Protein AF-A0A1L5KLZ2-F1 (afdb_monomer_lite)

Structure (mmCIF, N/CA/C/O backbone):
data_AF-A0A1L5KLZ2-F1
#
_entry.id   AF-A0A1L5KLZ2-F1
#
loop_
_atom_site.group_PDB
_atom_site.id
_atom_site.type_symbol
_atom_site.label_atom_id
_atom_site.label_alt_id
_atom_site.label_comp_id
_atom_site.label_asym_id
_atom_site.label_entity_id
_atom_site.label_seq_id
_atom_site.pdbx_PDB_ins_code
_atom_site.Cartn_x
_atom_site.Cartn_y
_atom_site.Cartn_z
_atom_site.occupancy
_atom_site.B_iso_or_equiv
_atom_site.auth_seq_id
_atom_site.auth_comp_id
_atom_site.auth_asym_id
_atom_site.auth_atom_id
_atom_site.pdbx_PDB_model_num
ATOM 1 N N . MET A 1 1 ? 8.307 -5.665 0.373 1.00 80.44 1 MET A N 1
ATOM 2 C CA . MET A 1 1 ? 7.094 -6.498 0.299 1.00 80.44 1 MET A CA 1
ATOM 3 C C . MET A 1 1 ? 5.799 -5.667 0.240 1.00 80.44 1 MET A C 1
ATOM 5 O O . MET A 1 1 ? 4.808 -6.056 0.837 1.00 80.44 1 MET A O 1
ATOM 9 N N . LEU A 1 2 ? 5.782 -4.506 -0.444 1.00 94.38 2 LEU A N 1
ATOM 10 C CA . LEU A 1 2 ? 4.562 -3.678 -0.573 1.00 94.38 2 LEU A CA 1
ATOM 11 C C . LEU A 1 2 ? 3.716 -4.121 -1.774 1.00 94.38 2 LEU A C 1
ATOM 13 O O . LEU A 1 2 ? 2.535 -4.402 -1.617 1.00 94.38 2 LEU A O 1
ATOM 17 N N . LEU A 1 3 ? 4.341 -4.272 -2.946 1.00 94.19 3 LEU A N 1
ATOM 18 C CA . LEU A 1 3 ? 3.655 -4.737 -4.156 1.00 94.19 3 LEU A CA 1
ATOM 19 C C . LEU A 1 3 ? 3.150 -6.176 -4.000 1.00 94.19 3 LEU A C 1
ATOM 21 O O . LEU A 1 3 ? 2.012 -6.453 -4.340 1.00 94.19 3 LEU A O 1
ATOM 25 N N . GLU A 1 4 ? 3.936 -7.070 -3.400 1.00 96.88 4 GLU A N 1
ATOM 26 C CA . GLU A 1 4 ? 3.509 -8.457 -3.136 1.00 96.88 4 GLU A CA 1
ATOM 27 C C . GLU A 1 4 ? 2.277 -8.534 -2.216 1.00 96.88 4 GLU A C 1
ATOM 29 O O . GLU A 1 4 ? 1.462 -9.443 -2.338 1.00 96.88 4 GLU A O 1
ATOM 34 N N . ALA A 1 5 ? 2.107 -7.575 -1.299 1.00 97.25 5 ALA A N 1
ATOM 35 C CA . ALA A 1 5 ? 0.898 -7.503 -0.486 1.00 97.25 5 ALA A CA 1
ATOM 36 C C . ALA A 1 5 ? -0.316 -7.062 -1.323 1.00 97.25 5 ALA A C 1
ATOM 38 O O . ALA A 1 5 ? -1.388 -7.647 -1.178 1.00 97.25 5 ALA A O 1
ATOM 39 N N . ILE A 1 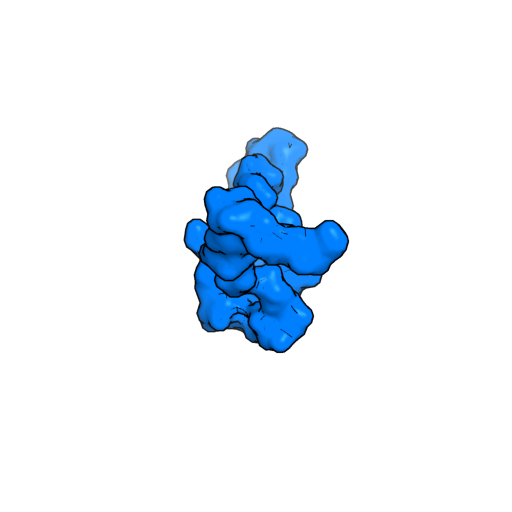6 ? -0.138 -6.108 -2.247 1.00 96.62 6 ILE A N 1
ATOM 40 C CA . ILE A 1 6 ? -1.182 -5.717 -3.207 1.00 96.62 6 ILE A CA 1
ATOM 41 C C . ILE A 1 6 ? -1.604 -6.929 -4.049 1.00 96.62 6 ILE A C 1
ATOM 43 O O . ILE A 1 6 ? -2.792 -7.241 -4.110 1.00 96.62 6 ILE A O 1
ATOM 47 N N . THR A 1 7 ? -0.651 -7.665 -4.630 1.00 96.69 7 THR A N 1
ATOM 48 C CA . THR A 1 7 ? -0.961 -8.832 -5.477 1.00 96.69 7 THR A CA 1
ATOM 49 C C . THR A 1 7 ? -1.632 -9.967 -4.703 1.00 96.69 7 THR A C 1
ATOM 51 O O . THR A 1 7 ? -2.457 -10.690 -5.256 1.00 96.69 7 THR A O 1
ATOM 54 N N . ALA A 1 8 ? -1.359 -10.090 -3.402 1.00 97.56 8 ALA A N 1
ATOM 55 C CA . ALA A 1 8 ? -2.041 -11.028 -2.513 1.00 97.56 8 ALA A CA 1
ATOM 56 C C . ALA A 1 8 ? -3.433 -10.552 -2.041 1.00 97.56 8 ALA A C 1
ATOM 58 O O . ALA A 1 8 ? -4.113 -11.277 -1.310 1.00 97.56 8 ALA A O 1
ATOM 59 N N . GLY A 1 9 ? -3.869 -9.341 -2.403 1.00 97.56 9 GLY A N 1
ATOM 60 C CA . GLY A 1 9 ? -5.107 -8.755 -1.890 1.00 97.56 9 GLY A CA 1
ATOM 61 C C . GLY A 1 9 ? -5.051 -8.432 -0.393 1.00 97.56 9 GLY A C 1
ATOM 62 O O . GLY A 1 9 ? -6.084 -8.463 0.279 1.00 97.56 9 GLY A O 1
ATOM 63 N N . LEU A 1 10 ? -3.855 -8.186 0.148 1.00 98.31 10 LEU A N 1
ATOM 64 C CA . LEU A 1 10 ? -3.610 -7.935 1.564 1.00 98.31 10 LEU A CA 1
ATOM 65 C C . LEU A 1 10 ? -3.520 -6.422 1.828 1.00 98.31 10 LEU A C 1
ATOM 67 O O . LEU A 1 10 ? -2.613 -5.777 1.302 1.00 98.31 10 LEU A O 1
ATOM 71 N N . PRO A 1 11 ? -4.392 -5.847 2.679 1.00 98.06 11 PRO A N 1
ATOM 72 C CA . PRO A 1 11 ? -4.288 -4.441 3.053 1.00 98.06 11 PRO A CA 1
ATOM 73 C C . PRO A 1 11 ? -2.984 -4.102 3.784 1.00 98.06 11 PRO A C 1
ATOM 75 O O . PRO A 1 11 ? -2.502 -4.900 4.593 1.00 98.06 11 PRO A O 1
ATOM 78 N N . VAL A 1 12 ? -2.445 -2.898 3.561 1.00 98.38 12 VAL A N 1
ATOM 79 C CA . VAL A 1 12 ? -1.110 -2.511 4.058 1.00 98.38 12 VAL A CA 1
ATOM 80 C C . VAL A 1 12 ? -1.132 -1.208 4.851 1.00 98.38 12 VAL A C 1
ATOM 82 O O . VAL A 1 12 ? -1.646 -0.195 4.394 1.00 98.38 12 VAL A O 1
ATOM 85 N N . LEU A 1 13 ? -0.485 -1.201 6.016 1.00 98.44 13 LEU A N 1
ATOM 86 C CA . LEU A 1 13 ? -0.106 0.026 6.718 1.00 98.44 13 LEU A CA 1
ATOM 87 C C . LEU A 1 13 ? 1.409 0.198 6.581 1.00 98.44 13 LEU A C 1
ATOM 89 O O . LEU A 1 13 ? 2.169 -0.674 7.003 1.00 98.44 13 LEU A O 1
ATOM 93 N N . THR A 1 14 ? 1.857 1.289 5.969 1.00 98.25 14 THR A N 1
ATOM 94 C CA . THR A 1 14 ? 3.283 1.567 5.734 1.00 98.25 14 THR A CA 1
ATOM 95 C C . THR A 1 14 ? 3.613 3.032 6.012 1.00 98.25 14 THR A C 1
ATOM 97 O O . THR A 1 14 ? 2.744 3.794 6.424 1.00 98.25 14 THR A O 1
ATOM 100 N N . THR A 1 15 ? 4.862 3.449 5.825 1.00 98.00 15 THR A N 1
ATOM 101 C CA . THR A 1 15 ? 5.299 4.843 5.982 1.00 98.00 15 THR A CA 1
ATOM 102 C C . THR A 1 15 ? 5.543 5.495 4.623 1.00 98.00 15 THR A C 1
ATOM 104 O O . THR A 1 15 ? 5.936 4.839 3.660 1.00 98.00 15 THR A O 1
ATOM 107 N N . ALA A 1 16 ? 5.341 6.811 4.540 1.00 97.25 16 ALA A N 1
ATOM 108 C CA . ALA A 1 16 ? 5.498 7.583 3.307 1.00 97.25 16 ALA A CA 1
ATOM 109 C C . ALA A 1 16 ? 6.946 7.612 2.779 1.00 97.25 16 ALA A C 1
ATOM 111 O O . ALA A 1 16 ? 7.165 7.904 1.609 1.00 97.25 16 ALA A O 1
ATOM 112 N N . VAL A 1 17 ? 7.933 7.281 3.619 1.00 97.12 17 VAL A N 1
ATOM 113 C CA . VAL A 1 17 ? 9.351 7.209 3.224 1.00 97.12 17 VAL A CA 1
ATOM 114 C C . VAL A 1 17 ? 9.683 5.984 2.364 1.00 97.12 17 VAL A C 1
ATOM 116 O O . VAL A 1 17 ? 10.746 5.943 1.746 1.00 97.12 17 VAL A O 1
ATOM 119 N N . CYS A 1 18 ? 8.816 4.967 2.309 1.00 96.62 18 CYS A N 1
ATOM 120 C CA . CYS A 1 18 ? 9.038 3.818 1.437 1.00 96.62 18 CYS A CA 1
ATOM 121 C C . CYS A 1 18 ? 8.842 4.213 -0.036 1.00 96.62 18 CYS A C 1
ATOM 123 O O . CYS A 1 18 ? 7.786 4.715 -0.411 1.00 96.62 18 CYS A O 1
ATOM 125 N N . GLY A 1 19 ? 9.811 3.892 -0.903 1.00 96.56 19 GLY A N 1
ATOM 126 C CA . GLY A 1 19 ? 9.764 4.258 -2.330 1.00 96.56 19 GLY A CA 1
ATOM 127 C C . GLY A 1 19 ? 8.532 3.746 -3.092 1.00 96.56 19 GLY A C 1
ATOM 128 O O . GLY A 1 19 ? 8.113 4.369 -4.060 1.00 96.56 19 GLY A O 1
ATOM 129 N N . TYR A 1 20 ? 7.905 2.664 -2.622 1.00 97.00 20 TYR A N 1
ATOM 130 C CA . TYR A 1 20 ? 6.672 2.098 -3.186 1.00 97.00 20 TYR A CA 1
ATOM 131 C C . TYR A 1 20 ? 5.409 2.381 -2.355 1.00 97.00 20 TYR A C 1
ATOM 133 O O . TYR A 1 20 ? 4.375 1.768 -2.596 1.00 97.00 20 TYR A O 1
ATOM 141 N N . ALA A 1 21 ? 5.451 3.295 -1.379 1.00 97.50 21 ALA A N 1
ATOM 142 C CA . ALA A 1 21 ? 4.277 3.634 -0.568 1.00 97.50 21 ALA A CA 1
ATOM 143 C C . ALA A 1 21 ? 3.134 4.251 -1.391 1.00 97.50 21 ALA A C 1
ATOM 145 O O . ALA A 1 21 ? 1.969 4.039 -1.067 1.00 97.50 21 ALA A O 1
ATOM 146 N N . HIS A 1 22 ? 3.458 4.975 -2.468 1.00 96.88 22 HIS A N 1
ATOM 147 C CA . HIS A 1 22 ? 2.464 5.577 -3.360 1.00 96.88 22 HIS A CA 1
ATOM 148 C C . HIS A 1 22 ? 1.528 4.530 -3.977 1.00 96.88 22 HIS A C 1
ATOM 150 O O . HIS A 1 22 ? 0.331 4.781 -4.040 1.00 96.88 22 HIS A O 1
ATOM 156 N N . TYR A 1 23 ? 2.020 3.323 -4.285 1.00 97.75 23 TYR A N 1
ATOM 157 C CA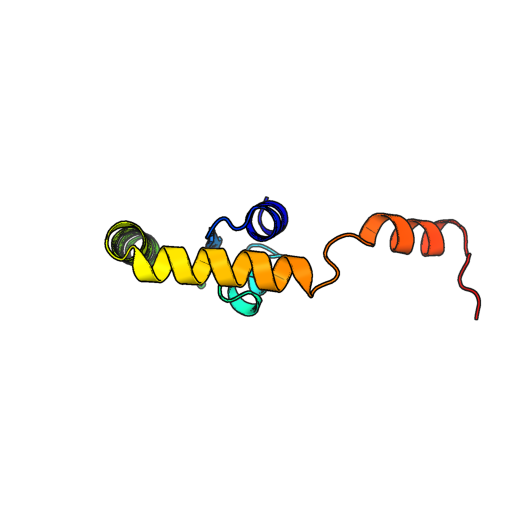 . TYR A 1 23 ? 1.182 2.221 -4.765 1.00 97.75 23 TYR A CA 1
ATOM 158 C C . TYR A 1 23 ? 0.075 1.836 -3.775 1.00 97.75 23 TYR A C 1
ATOM 160 O O . TYR A 1 23 ? -1.013 1.475 -4.203 1.00 97.75 23 TYR A O 1
ATOM 168 N N . ILE A 1 24 ? 0.306 1.941 -2.459 1.00 98.06 24 ILE A N 1
ATOM 169 C CA . ILE A 1 24 ? -0.727 1.649 -1.447 1.00 98.06 24 ILE A CA 1
ATOM 170 C C . ILE A 1 24 ? -1.858 2.686 -1.501 1.00 98.06 24 ILE A C 1
ATOM 172 O O . ILE A 1 24 ? -3.030 2.343 -1.340 1.00 98.06 24 ILE A O 1
ATOM 176 N N . VAL A 1 25 ? -1.498 3.951 -1.738 1.00 97.50 25 VAL A N 1
ATOM 177 C CA . VAL A 1 25 ? -2.440 5.074 -1.844 1.00 97.50 25 VAL A CA 1
ATOM 178 C C . VAL A 1 25 ? -3.196 5.017 -3.172 1.00 97.50 25 VAL A C 1
ATOM 180 O O . VAL A 1 25 ? -4.418 5.131 -3.180 1.00 97.50 25 VAL A O 1
ATOM 183 N N . GLU A 1 26 ? -2.494 4.785 -4.282 1.00 97.81 26 GLU A N 1
ATOM 184 C CA . GLU A 1 26 ? -3.079 4.650 -5.622 1.00 97.81 26 GLU A CA 1
ATOM 185 C C . GLU A 1 26 ? -4.012 3.444 -5.729 1.00 97.81 26 GLU A C 1
ATOM 187 O O . GLU A 1 26 ? -5.113 3.561 -6.265 1.00 97.81 26 GLU A O 1
ATOM 192 N N . ALA A 1 27 ? -3.613 2.304 -5.161 1.00 97.88 27 ALA A N 1
ATOM 193 C CA . ALA A 1 27 ? -4.456 1.120 -5.070 1.00 97.88 27 ALA A CA 1
ATOM 194 C C . ALA A 1 27 ? -5.589 1.271 -4.051 1.00 97.88 27 ALA A C 1
ATOM 196 O O . ALA A 1 27 ? -6.422 0.376 -3.954 1.00 97.88 27 ALA A O 1
ATOM 197 N N . ASN A 1 28 ? -5.627 2.358 -3.269 1.00 98.44 28 ASN A N 1
ATOM 198 C CA . ASN A 1 28 ? -6.592 2.585 -2.193 1.00 98.44 28 ASN A CA 1
ATOM 199 C C . ASN A 1 28 ? -6.782 1.334 -1.312 1.00 98.44 28 ASN A C 1
ATOM 201 O O . ASN A 1 28 ? -7.907 0.900 -1.039 1.00 98.44 28 ASN A O 1
ATOM 205 N N . CYS A 1 29 ? -5.672 0.703 -0.926 1.00 98.38 29 CYS A N 1
ATOM 206 C CA . CYS A 1 29 ? -5.668 -0.605 -0.271 1.00 98.38 29 CYS A CA 1
ATOM 207 C C . CYS A 1 29 ? -4.995 -0.587 1.106 1.00 98.38 29 CYS A C 1
ATOM 209 O O . CYS A 1 29 ? -4.460 -1.593 1.578 1.00 98.38 29 CYS A O 1
ATOM 211 N N . GLY A 1 30 ? -4.981 0.572 1.754 1.00 98.19 30 GLY A N 1
ATOM 212 C CA . GLY A 1 30 ? -4.283 0.767 3.009 1.00 98.19 30 GLY A CA 1
ATOM 213 C C . GLY A 1 30 ? -3.940 2.227 3.245 1.00 98.19 30 GLY A C 1
ATOM 214 O O . GLY A 1 30 ? -4.580 3.114 2.690 1.00 98.19 30 GLY A O 1
ATOM 215 N N . GLU A 1 31 ? -2.920 2.467 4.063 1.00 98.38 31 GLU A N 1
ATOM 216 C CA . GLU A 1 31 ? -2.497 3.815 4.448 1.00 98.38 31 GLU A CA 1
ATOM 217 C C . GLU A 1 31 ? -0.971 3.942 4.442 1.00 98.38 31 GLU A C 1
ATOM 219 O O . GLU A 1 31 ? -0.248 3.052 4.906 1.00 98.38 31 GLU A O 1
ATOM 224 N N . ALA A 1 32 ? -0.489 5.092 3.968 1.00 98.12 32 ALA A N 1
ATOM 225 C CA . ALA A 1 32 ? 0.908 5.501 4.050 1.00 98.12 32 ALA A CA 1
ATOM 226 C C . ALA A 1 32 ? 1.053 6.645 5.066 1.00 98.12 32 ALA A C 1
ATOM 228 O O . ALA A 1 32 ? 0.586 7.762 4.852 1.00 98.12 32 ALA A O 1
ATOM 229 N N . ILE A 1 33 ? 1.705 6.368 6.193 1.00 98.31 33 ILE A N 1
ATOM 230 C CA . ILE A 1 33 ? 1.850 7.300 7.315 1.00 98.31 33 ILE A CA 1
ATOM 231 C C . ILE A 1 33 ? 2.837 8.401 6.932 1.00 98.31 33 ILE A C 1
ATOM 233 O O . ILE A 1 33 ? 3.996 8.119 6.628 1.00 98.31 33 ILE A O 1
ATOM 237 N N . ALA A 1 34 ? 2.362 9.645 6.948 1.00 97.69 34 ALA A N 1
ATOM 238 C CA . ALA A 1 34 ? 3.126 10.818 6.541 1.00 97.69 34 ALA A CA 1
ATOM 239 C C . ALA A 1 34 ? 4.321 11.124 7.461 1.00 97.69 34 ALA A C 1
ATOM 241 O O . ALA A 1 34 ? 4.332 10.766 8.641 1.00 97.69 34 ALA A O 1
ATOM 242 N N . GLU A 1 35 ? 5.284 11.864 6.909 1.00 97.06 35 GLU A N 1
ATOM 243 C CA . GLU A 1 35 ? 6.392 12.453 7.659 1.00 97.06 35 GLU A CA 1
ATOM 244 C C . GLU A 1 35 ? 6.018 13.837 8.237 1.00 97.06 35 GLU A C 1
ATOM 246 O O . GLU A 1 35 ? 5.291 14.595 7.588 1.00 97.06 35 GLU A O 1
ATOM 251 N N . PRO A 1 36 ? 6.531 14.211 9.426 1.00 96.94 36 PRO A N 1
ATOM 252 C CA . PRO A 1 36 ? 7.319 13.368 10.326 1.00 96.94 36 PRO A CA 1
ATOM 253 C C . PRO A 1 36 ? 6.448 12.280 10.967 1.00 96.94 36 PRO A C 1
ATOM 255 O O . PRO A 1 36 ? 5.334 12.568 11.417 1.00 96.94 36 PRO A O 1
ATOM 258 N N . PHE A 1 37 ? 6.967 11.050 11.030 1.00 97.94 37 PHE A N 1
ATOM 259 C CA . PHE A 1 37 ? 6.258 9.913 11.611 1.00 97.94 37 PHE A CA 1
ATOM 260 C C . PHE A 1 37 ? 5.707 10.218 13.013 1.00 97.94 37 PHE A C 1
ATOM 262 O O . PHE A 1 37 ? 6.401 10.752 13.883 1.00 97.94 37 PHE A O 1
ATOM 269 N N . ARG A 1 38 ? 4.453 9.814 13.248 1.00 98.12 38 ARG A N 1
ATOM 270 C CA . ARG A 1 38 ? 3.797 9.868 14.560 1.00 98.12 38 ARG A CA 1
ATOM 271 C C . ARG A 1 38 ? 3.208 8.511 14.908 1.00 98.12 38 ARG A C 1
ATOM 273 O O . ARG A 1 38 ? 2.323 8.015 14.207 1.00 98.12 38 ARG A O 1
ATOM 280 N N . GLN A 1 39 ? 3.660 7.937 16.019 1.00 98.56 39 GLN A N 1
ATOM 281 C CA . GLN A 1 39 ? 3.201 6.628 16.480 1.00 98.56 39 GLN A CA 1
ATOM 282 C C . GLN A 1 39 ? 1.694 6.628 16.771 1.00 98.56 39 GLN A C 1
ATOM 284 O O . GLN A 1 39 ? 1.013 5.641 16.506 1.00 98.56 39 GLN A O 1
ATOM 289 N N . GLU A 1 40 ? 1.147 7.740 17.261 1.00 98.50 40 GLU A N 1
ATOM 290 C CA . GLU A 1 40 ? -0.281 7.888 17.545 1.00 98.50 40 GLU A CA 1
ATOM 291 C C . GLU A 1 40 ? -1.129 7.742 16.275 1.00 98.50 40 GLU A C 1
ATOM 293 O O . GLU A 1 40 ? -2.199 7.133 16.318 1.00 98.50 40 GLU A O 1
ATOM 298 N N . THR A 1 41 ? -0.628 8.231 15.136 1.00 98.31 41 THR A N 1
ATOM 299 C CA . THR A 1 41 ? -1.285 8.076 13.833 1.00 98.31 41 THR A CA 1
ATOM 300 C C . THR A 1 41 ? -1.348 6.604 13.434 1.00 98.31 41 THR A C 1
ATOM 302 O O . THR A 1 41 ? -2.423 6.113 13.090 1.00 98.31 41 THR A O 1
ATOM 305 N N . LEU A 1 42 ? -0.229 5.875 13.536 1.00 98.62 42 LEU A N 1
ATOM 306 C CA . LEU A 1 42 ? -0.201 4.434 13.267 1.00 98.62 42 LEU A CA 1
ATOM 307 C C . LEU A 1 42 ? -1.151 3.672 14.200 1.00 98.62 42 LEU A C 1
ATOM 309 O O . LEU A 1 42 ? -1.908 2.821 13.739 1.00 98.62 42 LEU A O 1
ATOM 313 N N . ASN A 1 43 ? -1.146 3.997 15.495 1.00 98.69 43 ASN A N 1
ATOM 314 C CA . ASN A 1 43 ? -2.008 3.352 16.484 1.00 98.69 43 ASN A CA 1
ATOM 315 C C . ASN A 1 43 ? -3.492 3.520 16.131 1.00 98.69 43 ASN A C 1
ATOM 317 O O . ASN A 1 43 ? -4.251 2.551 16.168 1.00 98.69 43 ASN A O 1
ATOM 321 N N . GLU A 1 44 ? -3.907 4.734 15.767 1.00 98.50 44 GLU A N 1
ATOM 322 C CA . GLU A 1 44 ? -5.300 5.013 15.423 1.00 98.50 44 GLU A CA 1
ATOM 323 C C . GLU A 1 44 ? -5.717 4.327 14.119 1.00 98.50 44 GLU A C 1
ATOM 325 O O . GLU A 1 44 ? -6.799 3.741 14.053 1.00 98.50 44 GLU A O 1
ATOM 330 N N . ILE A 1 45 ? -4.858 4.343 13.096 1.00 98.00 45 ILE A N 1
ATOM 331 C CA . ILE A 1 45 ? -5.132 3.655 11.830 1.00 98.00 45 ILE A CA 1
ATOM 332 C C . ILE A 1 45 ? -5.217 2.144 12.052 1.00 98.00 45 ILE A C 1
ATOM 334 O O . ILE A 1 45 ? -6.158 1.515 11.574 1.00 98.00 45 ILE A O 1
ATOM 338 N N . LEU A 1 46 ? -4.301 1.559 12.826 1.00 98.56 46 LEU A N 1
ATOM 339 C CA . LEU A 1 46 ? -4.334 0.136 13.157 1.00 98.56 46 LEU A CA 1
ATOM 340 C C . LEU A 1 46 ? -5.613 -0.228 13.919 1.00 98.56 46 LEU A C 1
ATOM 342 O O . LEU A 1 46 ? -6.274 -1.214 13.590 1.00 98.56 46 LEU A O 1
ATOM 346 N N . ARG A 1 47 ? -6.005 0.585 14.906 1.00 98.56 47 ARG A N 1
ATOM 347 C CA . ARG A 1 47 ? -7.252 0.396 15.655 1.00 98.56 47 ARG A CA 1
ATOM 348 C C . ARG A 1 47 ? -8.466 0.441 14.726 1.00 98.56 47 ARG A C 1
ATOM 350 O O . ARG A 1 47 ? -9.308 -0.455 14.798 1.00 98.56 47 ARG A O 1
ATOM 357 N N . LYS A 1 48 ? -8.561 1.443 13.844 1.00 97.94 48 LYS A N 1
ATOM 358 C CA . LYS A 1 48 ? -9.624 1.538 12.826 1.00 97.94 48 LYS A CA 1
ATOM 359 C C . LYS A 1 48 ? -9.625 0.313 11.923 1.00 97.94 48 LYS A C 1
ATOM 361 O O . LYS A 1 48 ? -10.657 -0.342 11.810 1.00 97.94 48 LYS A O 1
ATOM 366 N N . ALA A 1 49 ? -8.467 -0.039 11.368 1.00 97.62 49 ALA A N 1
ATOM 367 C CA . ALA A 1 49 ? -8.303 -1.193 10.503 1.00 97.62 49 ALA A CA 1
ATOM 368 C C . ALA A 1 49 ? -8.814 -2.457 11.192 1.00 97.62 49 ALA A C 1
ATOM 370 O O . ALA A 1 49 ? -9.642 -3.136 10.611 1.00 97.62 49 ALA A O 1
ATOM 371 N N . LEU A 1 50 ? -8.429 -2.755 12.437 1.00 98.12 50 LEU A N 1
ATOM 372 C CA . LEU A 1 50 ? -8.851 -3.970 13.153 1.00 98.12 50 LEU A CA 1
ATOM 373 C C . LEU A 1 50 ? -10.326 -3.966 13.586 1.00 98.12 50 LEU A C 1
ATOM 375 O O . LEU A 1 50 ? -10.956 -5.024 13.621 1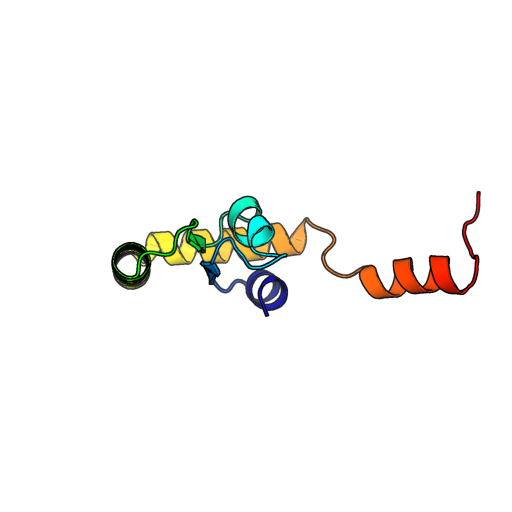.00 98.12 50 LEU A O 1
ATOM 379 N N . THR A 1 51 ? -10.904 -2.799 13.869 1.00 98.31 51 THR A N 1
ATOM 380 C CA . THR A 1 51 ? -12.297 -2.687 14.343 1.00 98.31 51 THR A CA 1
ATOM 381 C C . THR A 1 51 ? -13.325 -2.517 13.223 1.00 98.31 51 THR A C 1
ATOM 383 O O . THR A 1 51 ? -14.499 -2.813 13.432 1.00 98.31 51 THR A O 1
ATOM 386 N N . GLN A 1 52 ? -12.908 -2.103 12.025 1.00 97.94 52 GLN A N 1
ATOM 387 C CA . GLN A 1 52 ? -13.789 -1.865 10.880 1.00 97.94 52 GLN A CA 1
ATOM 388 C C . GLN A 1 52 ? -13.552 -2.919 9.795 1.00 97.94 52 GLN A C 1
ATOM 390 O O . GLN A 1 52 ? -12.801 -2.713 8.843 1.00 97.94 52 GLN A O 1
ATOM 395 N N . SER A 1 53 ? -14.199 -4.079 9.926 1.00 97.75 53 SER A N 1
ATOM 396 C CA . SER A 1 53 ? -14.024 -5.184 8.971 1.00 97.75 53 SER A CA 1
ATOM 397 C C . SER A 1 53 ? -14.418 -4.820 7.535 1.00 97.75 53 SER A C 1
ATOM 399 O O . SER A 1 53 ? -13.761 -5.285 6.608 1.00 97.75 53 SER A O 1
ATOM 401 N N . SER A 1 54 ? -15.425 -3.960 7.343 1.00 98.25 54 SER A N 1
ATOM 402 C CA . SER A 1 54 ? -15.835 -3.477 6.016 1.00 98.25 54 SER A CA 1
ATOM 403 C C . SER A 1 54 ? -14.743 -2.659 5.324 1.00 98.25 54 SER A C 1
ATOM 405 O O . SER A 1 54 ? -14.510 -2.841 4.134 1.00 98.25 54 SER A O 1
ATOM 407 N N . LEU A 1 55 ? -14.020 -1.818 6.071 1.00 98.19 55 LEU A N 1
ATOM 408 C CA . LEU A 1 55 ? -12.877 -1.064 5.552 1.00 98.19 55 LEU A CA 1
ATOM 409 C C . LEU A 1 55 ? -11.768 -2.010 5.074 1.00 98.19 55 LEU A C 1
ATOM 411 O O . LEU A 1 55 ? -11.268 -1.861 3.963 1.00 98.19 55 LEU A O 1
ATOM 415 N N . ARG A 1 56 ? -11.424 -3.032 5.874 1.00 98.00 56 ARG A N 1
ATOM 416 C CA . ARG A 1 56 ? -10.412 -4.026 5.469 1.00 98.00 56 ARG A CA 1
ATOM 417 C C . ARG A 1 56 ? -10.830 -4.823 4.236 1.00 98.00 56 ARG A C 1
ATOM 419 O O . ARG A 1 56 ? -9.977 -5.143 3.417 1.00 98.00 56 ARG A O 1
ATOM 426 N N . GLN A 1 57 ? -12.113 -5.165 4.120 1.00 98.50 57 GLN A N 1
ATOM 427 C CA . GLN A 1 57 ? -12.642 -5.871 2.951 1.00 98.50 57 GLN A CA 1
ATOM 428 C C . GLN A 1 57 ? -12.538 -5.006 1.695 1.00 98.50 57 GLN A C 1
ATOM 430 O O . GLN A 1 57 ? -11.994 -5.478 0.701 1.00 98.50 57 GLN A O 1
ATOM 435 N N . ALA A 1 58 ? -12.944 -3.736 1.777 1.00 98.62 58 ALA A N 1
ATOM 436 C CA . ALA A 1 58 ? -12.804 -2.787 0.677 1.00 98.62 58 ALA A CA 1
ATOM 437 C C . ALA A 1 58 ? -11.336 -2.625 0.251 1.00 98.62 58 ALA A C 1
ATOM 439 O O . ALA A 1 58 ? -11.023 -2.721 -0.930 1.00 98.62 58 ALA A O 1
ATOM 440 N N . TRP A 1 59 ? -10.407 -2.474 1.201 1.00 98.69 59 TRP A N 1
ATOM 441 C CA . TRP A 1 59 ? -8.977 -2.425 0.883 1.00 98.69 59 TRP A CA 1
ATOM 442 C C . TRP A 1 59 ? -8.470 -3.696 0.198 1.00 98.69 59 TRP A C 1
ATOM 444 O O . TRP A 1 59 ? -7.689 -3.610 -0.745 1.00 98.69 59 TRP A O 1
ATOM 454 N N . ALA A 1 60 ? -8.913 -4.872 0.645 1.00 98.62 60 ALA A N 1
ATOM 455 C CA . ALA A 1 60 ? -8.520 -6.140 0.041 1.00 98.62 60 ALA A CA 1
ATOM 456 C C . ALA A 1 60 ? -9.064 -6.285 -1.393 1.00 98.62 60 ALA A C 1
ATOM 458 O O . ALA A 1 60 ? -8.377 -6.808 -2.268 1.00 98.62 60 ALA A O 1
ATOM 459 N N . GLU A 1 61 ? -10.296 -5.830 -1.639 1.00 98.62 61 GLU A N 1
ATOM 460 C CA . GLU A 1 61 ? -10.905 -5.780 -2.975 1.00 98.62 61 GLU A CA 1
ATOM 461 C C . GLU A 1 61 ? -10.162 -4.820 -3.900 1.00 98.62 61 GLU A C 1
ATOM 463 O O . GLU 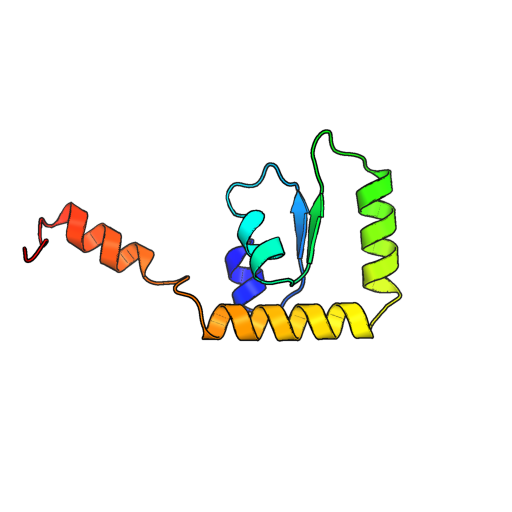A 1 61 ? -9.812 -5.206 -5.015 1.00 98.62 61 GLU A O 1
ATOM 468 N N . ASN A 1 62 ? -9.841 -3.621 -3.415 1.00 98.69 62 ASN A N 1
ATOM 469 C CA . ASN A 1 62 ? -9.102 -2.635 -4.194 1.00 98.69 62 ASN A CA 1
ATOM 470 C C . ASN A 1 62 ? -7.681 -3.115 -4.525 1.00 98.69 62 ASN A C 1
ATOM 472 O O . ASN A 1 62 ? -7.238 -2.951 -5.657 1.00 98.69 62 ASN A O 1
ATOM 476 N N . ALA A 1 63 ? -6.997 -3.777 -3.581 1.00 98.38 63 ALA A N 1
ATOM 477 C CA . ALA A 1 63 ? -5.688 -4.387 -3.825 1.00 98.38 63 ALA A CA 1
ATOM 478 C C . ALA A 1 63 ? -5.731 -5.389 -4.988 1.00 98.38 63 ALA A C 1
ATOM 480 O O . ALA A 1 63 ? -4.924 -5.290 -5.911 1.00 98.38 63 ALA A O 1
ATOM 481 N N . ARG A 1 64 ? -6.705 -6.314 -4.980 1.00 98.38 64 ARG A N 1
ATOM 482 C CA . ARG A 1 64 ? -6.885 -7.284 -6.074 1.00 98.38 64 ARG A CA 1
ATOM 483 C C . ARG A 1 64 ? -7.184 -6.586 -7.395 1.00 98.38 64 ARG A C 1
ATOM 485 O O . ARG A 1 64 ? -6.531 -6.866 -8.389 1.00 98.38 64 ARG A O 1
ATOM 492 N N . HIS A 1 65 ? -8.106 -5.625 -7.386 1.00 98.38 65 HIS A N 1
ATOM 493 C CA . HIS A 1 65 ? -8.450 -4.870 -8.588 1.00 98.38 65 HIS A CA 1
ATOM 494 C C . HIS A 1 65 ? -7.244 -4.128 -9.185 1.00 98.38 65 HIS A C 1
ATOM 496 O O . HIS A 1 65 ? -7.043 -4.138 -10.398 1.00 98.38 65 HIS A O 1
ATOM 502 N N . TYR A 1 66 ? -6.420 -3.503 -8.344 1.00 98.25 66 TYR A N 1
ATOM 503 C CA . TYR A 1 66 ? -5.214 -2.813 -8.790 1.00 98.25 66 TYR A CA 1
ATOM 504 C C . TYR A 1 66 ? -4.181 -3.801 -9.350 1.00 98.25 66 TYR A C 1
ATOM 506 O O . TYR A 1 66 ? -3.621 -3.561 -10.416 1.00 98.25 66 TYR A O 1
ATOM 514 N N . ALA A 1 67 ? -3.979 -4.946 -8.688 1.00 97.25 67 ALA A N 1
ATOM 515 C CA . ALA A 1 67 ? -3.094 -6.005 -9.173 1.00 97.25 67 ALA A CA 1
ATOM 516 C C . ALA A 1 67 ? -3.525 -6.589 -10.530 1.00 97.25 67 ALA A C 1
ATOM 518 O O . ALA A 1 67 ? -2.663 -6.967 -11.322 1.00 97.25 67 ALA A O 1
ATOM 519 N N . ASP A 1 68 ? -4.834 -6.643 -10.794 1.00 96.81 68 ASP A N 1
ATOM 520 C CA . ASP A 1 68 ? -5.406 -7.144 -12.049 1.00 96.81 68 ASP A CA 1
ATOM 521 C C . ASP A 1 68 ? -5.316 -6.129 -13.203 1.00 96.81 68 ASP A C 1
ATOM 523 O O . ASP A 1 68 ? -5.437 -6.505 -14.369 1.00 96.81 68 ASP A O 1
ATOM 527 N N . THR A 1 69 ? -5.142 -4.836 -12.904 1.00 95.75 69 THR A N 1
ATOM 528 C CA . THR A 1 69 ? -5.243 -3.748 -13.898 1.00 95.75 69 THR A CA 1
ATOM 529 C C . THR A 1 69 ? -3.949 -2.976 -14.137 1.00 95.75 69 THR A C 1
ATOM 531 O O . THR A 1 69 ? -3.878 -2.218 -15.104 1.00 95.75 69 THR A O 1
ATOM 534 N N . GLN A 1 70 ? -2.931 -3.152 -13.293 1.00 95.94 70 GLN A N 1
ATOM 535 C CA . GLN A 1 70 ? -1.666 -2.421 -13.371 1.00 95.94 70 GLN A CA 1
ATOM 536 C C . GLN A 1 70 ? -0.496 -3.343 -13.707 1.00 95.94 70 GLN A C 1
ATOM 538 O O . GLN A 1 70 ? -0.437 -4.498 -13.284 1.00 95.94 70 GLN A O 1
ATOM 543 N N . ASP A 1 71 ? 0.476 -2.810 -14.443 1.00 92.81 71 ASP A N 1
ATOM 544 C CA . ASP A 1 71 ? 1.717 -3.520 -14.740 1.00 92.81 71 ASP A CA 1
ATOM 545 C C . ASP A 1 71 ? 2.682 -3.441 -13.550 1.00 92.81 71 ASP A C 1
ATOM 547 O O . ASP A 1 71 ? 3.450 -2.490 -13.395 1.00 92.81 71 ASP A O 1
ATOM 551 N N . LEU A 1 72 ? 2.631 -4.471 -12.707 1.00 92.62 72 LEU A N 1
ATOM 552 C CA . LEU A 1 72 ? 3.505 -4.637 -11.545 1.00 92.62 72 LEU A CA 1
ATOM 553 C C . LEU A 1 72 ? 4.600 -5.693 -11.768 1.00 92.62 72 LEU A C 1
ATOM 555 O O . LEU A 1 72 ? 5.339 -6.011 -10.835 1.00 92.62 72 LEU A O 1
ATOM 559 N N . TYR A 1 73 ? 4.699 -6.257 -12.979 1.00 93.44 73 TYR A N 1
ATOM 560 C CA . TYR A 1 73 ? 5.414 -7.517 -13.216 1.00 93.44 73 TYR A CA 1
ATOM 561 C C . TYR A 1 73 ? 6.469 -7.436 -14.318 1.00 93.44 73 TYR A C 1
ATOM 563 O O . TYR A 1 73 ? 7.419 -8.216 -14.291 1.00 93.44 73 TYR A O 1
ATOM 571 N N .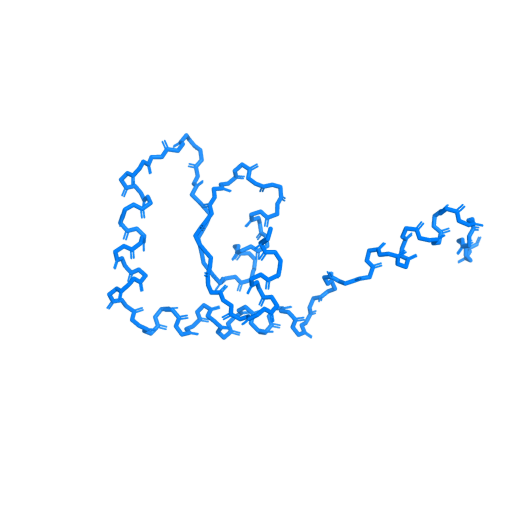 SER A 1 74 ? 6.361 -6.496 -15.263 1.00 94.94 74 SER A N 1
ATOM 572 C CA . SER A 1 74 ? 7.198 -6.497 -16.470 1.00 94.94 74 SER A CA 1
ATOM 573 C C . SER A 1 74 ? 8.646 -6.021 -16.250 1.00 94.94 74 SER A C 1
ATOM 575 O O . SER A 1 74 ? 9.385 -5.835 -17.220 1.00 94.94 74 SER A O 1
ATOM 577 N N . LEU A 1 75 ? 9.056 -5.716 -15.013 1.00 95.00 75 LEU A N 1
ATOM 578 C CA . LEU A 1 75 ? 10.376 -5.139 -14.733 1.00 95.00 75 LEU A CA 1
ATOM 579 C C . LEU A 1 75 ? 11.531 -5.985 -15.304 1.00 95.00 75 LEU A C 1
ATOM 581 O O . LEU A 1 75 ? 12.427 -5.387 -15.900 1.00 95.00 75 LEU A O 1
ATOM 585 N N . PRO A 1 76 ? 11.537 -7.330 -15.187 1.00 95.44 76 PRO A N 1
ATOM 586 C CA . PRO A 1 76 ? 12.606 -8.150 -15.755 1.00 95.44 76 PRO A CA 1
ATOM 587 C C . PRO A 1 76 ? 12.703 -8.055 -17.283 1.00 95.44 76 PRO A C 1
ATOM 589 O O . PRO A 1 76 ? 13.812 -7.984 -17.803 1.00 95.44 76 PRO A O 1
ATOM 592 N N . GLU A 1 77 ? 11.570 -8.012 -17.990 1.00 95.44 77 GLU A N 1
ATOM 593 C CA . GLU A 1 77 ? 11.526 -7.889 -19.456 1.00 95.44 77 GLU A CA 1
ATOM 594 C C . GLU A 1 77 ? 12.074 -6.528 -19.895 1.00 95.44 77 GLU A C 1
ATOM 596 O O . GLU A 1 77 ? 13.049 -6.463 -20.639 1.00 95.44 77 GLU A O 1
ATOM 601 N N . LYS A 1 78 ? 11.558 -5.439 -19.306 1.00 94.19 78 LYS A N 1
ATOM 602 C CA . LYS A 1 78 ? 12.033 -4.073 -19.584 1.00 94.19 78 LYS A CA 1
ATOM 603 C C . LYS A 1 78 ? 13.526 -3.911 -19.286 1.00 94.19 78 LYS A C 1
ATOM 605 O O . LYS A 1 78 ? 14.239 -3.218 -20.008 1.00 94.19 78 LYS A O 1
ATOM 610 N N . ALA A 1 79 ? 14.017 -4.537 -18.216 1.00 95.44 79 ALA A N 1
ATOM 611 C CA . ALA A 1 79 ? 15.440 -4.532 -17.900 1.00 95.44 79 ALA A CA 1
ATOM 612 C C . ALA A 1 79 ? 16.261 -5.309 -18.944 1.00 95.44 79 ALA A C 1
ATOM 614 O O . ALA A 1 79 ? 17.329 -4.842 -19.338 1.00 95.44 79 ALA A O 1
ATOM 615 N N . ALA A 1 80 ? 15.773 -6.462 -19.408 1.00 96.12 80 ALA A N 1
ATOM 616 C CA . ALA A 1 80 ? 16.433 -7.253 -20.441 1.00 96.12 80 ALA A CA 1
ATOM 617 C C . ALA A 1 80 ? 16.533 -6.495 -21.775 1.00 96.12 80 ALA A C 1
ATOM 619 O O . ALA A 1 80 ? 17.608 -6.504 -22.380 1.00 96.12 80 ALA A O 1
ATOM 620 N N . ASP A 1 81 ? 15.484 -5.782 -22.192 1.00 94.88 81 ASP A N 1
ATOM 621 C CA . ASP A 1 81 ? 15.487 -4.970 -23.420 1.00 94.88 81 ASP A CA 1
ATOM 622 C C . ASP A 1 81 ? 16.583 -3.895 -23.377 1.00 94.88 81 ASP A C 1
ATOM 624 O O . ASP A 1 81 ? 17.369 -3.744 -24.315 1.00 94.88 81 ASP A O 1
ATOM 628 N N . ILE A 1 82 ? 16.709 -3.202 -22.237 1.00 95.38 82 ILE A N 1
ATOM 629 C CA . ILE A 1 82 ? 17.751 -2.189 -22.014 1.00 95.38 82 ILE A CA 1
ATOM 630 C C . ILE A 1 82 ? 19.152 -2.819 -22.039 1.00 95.38 82 ILE A C 1
ATOM 632 O O . ILE A 1 82 ? 20.072 -2.257 -22.632 1.00 95.38 82 ILE A O 1
ATOM 636 N N . IL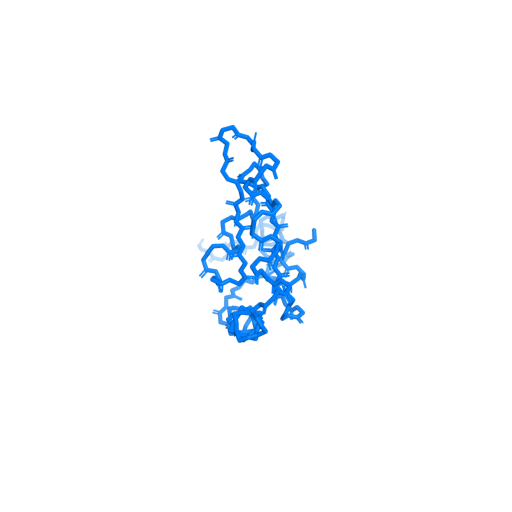E A 1 83 ? 19.335 -3.976 -21.395 1.00 94.81 83 ILE A N 1
ATOM 637 C CA . ILE A 1 83 ? 20.639 -4.653 -21.288 1.00 94.81 83 ILE A CA 1
ATOM 638 C C . ILE A 1 83 ? 21.099 -5.209 -22.639 1.00 94.81 83 ILE A C 1
ATOM 640 O O . ILE A 1 83 ? 22.286 -5.149 -22.961 1.00 94.81 83 ILE A O 1
ATOM 644 N N . THR A 1 84 ? 20.178 -5.781 -23.412 1.00 94.31 84 THR A N 1
ATOM 645 C CA . THR A 1 84 ? 20.483 -6.449 -24.685 1.00 94.31 84 THR A CA 1
ATOM 646 C C . THR A 1 84 ? 20.501 -5.494 -25.878 1.00 94.31 84 THR A C 1
ATOM 648 O O . THR A 1 84 ? 20.948 -5.886 -26.954 1.00 94.31 84 THR A O 1
ATOM 651 N N . GLY A 1 85 ? 20.076 -4.237 -25.695 1.00 84.38 85 GLY A N 1
ATOM 652 C CA . GLY A 1 85 ? 19.999 -3.238 -26.762 1.00 84.38 85 GLY A CA 1
ATOM 653 C C . GLY A 1 85 ? 18.825 -3.455 -27.722 1.00 84.38 85 GLY A C 1
ATOM 654 O O . GLY A 1 85 ? 18.812 -2.858 -28.794 1.00 84.38 85 GLY A O 1
ATOM 655 N N . GLY A 1 86 ? 17.849 -4.287 -27.344 1.00 67.81 86 GLY A N 1
ATOM 656 C CA . GLY A 1 86 ? 16.640 -4.604 -28.109 1.00 67.81 86 GLY A CA 1
ATOM 657 C C . GLY A 1 86 ? 15.573 -3.510 -28.051 1.00 67.81 86 GLY A C 1
ATOM 658 O O . GLY A 1 86 ? 14.394 -3.808 -27.890 1.00 67.81 86 GLY A O 1
ATOM 659 N N . LEU A 1 87 ? 15.967 -2.240 -28.151 1.00 59.16 87 LEU A N 1
ATOM 660 C CA . LEU A 1 87 ? 15.017 -1.181 -28.475 1.00 59.16 87 LEU A CA 1
ATOM 661 C C . LEU A 1 87 ? 14.763 -1.268 -29.981 1.00 59.16 87 LEU A C 1
ATOM 663 O O . LEU A 1 87 ? 15.491 -0.665 -30.764 1.00 59.16 87 LEU A O 1
ATOM 667 N N . ASP A 1 88 ? 13.753 -2.040 -30.382 1.00 56.50 88 ASP A N 1
ATOM 668 C CA . ASP A 1 88 ? 13.158 -1.881 -31.707 1.00 56.50 88 ASP A CA 1
ATOM 669 C C . ASP A 1 88 ? 12.516 -0.484 -31.770 1.00 56.50 88 ASP A C 1
ATOM 671 O O . ASP A 1 88 ? 11.388 -0.255 -31.325 1.00 56.50 88 ASP A O 1
ATOM 675 N N . GLY A 1 89 ? 13.303 0.455 -32.294 1.00 49.94 89 GLY A N 1
ATOM 676 C CA . GLY A 1 89 ? 12.955 1.816 -32.683 1.00 49.94 89 GLY A CA 1
ATOM 677 C C . GLY A 1 89 ? 13.900 2.286 -33.776 1.00 49.94 89 GLY A C 1
ATOM 678 O O . GLY A 1 89 ? 15.116 2.365 -33.496 1.00 49.94 89 GLY A O 1
#

Sequence (89 aa):
MLLEAITAGLPVLTTAVCGYAHYIVEANCGEAIAEPFRQETLNEILRKALTQSSLRQAWAENARHYADTQDLYSLPEKAADIITGGLDG

pLDDT: mean 95.15, std 8.52, range [49.94, 98.69]

Radius of gyration: 16.17 Å; chains: 1; bounding box: 36×24×50 Å

Secondary structure (DSSP, 8-state):
--HHHHHTT--EEEETTSTTHHHHHHTTSEEEEPSSP-HHHHHHHHHHHHH-HHHHHHHHHHHHHHHHHS--S-HHHHHHHHHHT----

Foldseek 3Di:
DVLVCLCVLHADEEAPPDPCQVVNVVLVQYDHAYPPHDVVVVVVRVVCCVVPVVSNNVSSVSSNVCNVPDPPDCVVVVVCCVVVVVPPD